Protein AF-Q5DDW3-F1 (afdb_monomer_lite)

Structure (mmCIF, N/CA/C/O backbone):
data_AF-Q5DDW3-F1
#
_entry.id   AF-Q5DDW3-F1
#
loop_
_atom_site.group_PDB
_atom_site.id
_atom_site.type_symbol
_atom_site.label_atom_id
_atom_site.label_alt_id
_atom_site.label_comp_id
_atom_site.label_asym_id
_atom_site.label_entity_id
_atom_site.label_seq_id
_atom_site.pdbx_PDB_ins_code
_atom_site.Cartn_x
_atom_site.Cartn_y
_atom_site.Cartn_z
_atom_site.occupancy
_atom_site.B_iso_or_equiv
_atom_site.auth_seq_id
_atom_site.auth_comp_id
_atom_site.auth_asym_id
_atom_site.auth_atom_id
_atom_site.pdbx_PDB_model_num
ATOM 1 N N . MET A 1 1 ? 14.018 -7.970 -15.888 1.00 78.94 1 MET A N 1
ATOM 2 C CA . MET A 1 1 ? 13.354 -9.043 -16.667 1.00 78.94 1 MET A CA 1
ATOM 3 C C . MET A 1 1 ? 12.257 -8.450 -17.558 1.00 78.94 1 MET A C 1
ATOM 5 O O . MET A 1 1 ? 11.679 -7.438 -17.176 1.00 78.94 1 MET A O 1
ATOM 9 N N . PHE A 1 2 ? 11.971 -9.034 -18.730 1.00 87.38 2 PHE A N 1
ATOM 10 C CA . PHE A 1 2 ? 10.781 -8.695 -19.530 1.00 87.38 2 PHE A CA 1
ATOM 11 C C . PHE A 1 2 ? 9.822 -9.886 -19.570 1.00 87.38 2 PHE A C 1
ATOM 13 O O . PHE A 1 2 ? 10.258 -11.034 -19.530 1.00 87.38 2 PHE A O 1
ATOM 20 N N . CYS A 1 3 ? 8.521 -9.614 -19.616 1.00 93.12 3 CYS A N 1
ATOM 21 C CA . CYS A 1 3 ? 7.482 -10.634 -19.585 1.00 93.12 3 CYS A CA 1
ATOM 22 C C . CYS A 1 3 ? 6.253 -10.174 -20.380 1.00 93.12 3 CYS A C 1
ATOM 24 O O . CYS A 1 3 ? 5.961 -8.978 -20.460 1.00 93.12 3 CYS A O 1
ATOM 26 N N . LEU A 1 4 ? 5.513 -11.120 -20.961 1.00 96.25 4 LEU A N 1
ATOM 27 C CA . LEU A 1 4 ? 4.173 -10.828 -21.467 1.00 96.25 4 LEU A CA 1
ATOM 28 C C . LEU A 1 4 ? 3.240 -10.565 -20.284 1.00 96.25 4 LEU A C 1
ATOM 30 O O . LEU A 1 4 ? 3.322 -11.250 -19.267 1.00 96.25 4 LEU A O 1
ATOM 34 N N . LYS A 1 5 ? 2.312 -9.616 -20.426 1.00 95.19 5 LYS A N 1
ATOM 35 C CA . LYS A 1 5 ? 1.369 -9.239 -19.360 1.00 95.19 5 LYS A CA 1
ATOM 36 C C . LYS A 1 5 ? 0.670 -10.446 -18.718 1.00 95.19 5 LYS A C 1
ATOM 38 O O . LYS A 1 5 ? 0.635 -10.565 -17.503 1.00 95.19 5 LYS A O 1
ATOM 43 N N . ASN A 1 6 ? 0.178 -11.376 -19.534 1.00 94.69 6 ASN A N 1
ATOM 44 C CA . ASN A 1 6 ? -0.524 -12.588 -19.089 1.00 94.69 6 ASN A CA 1
ATOM 45 C C . ASN A 1 6 ? 0.387 -13.673 -18.479 1.00 94.69 6 ASN A C 1
ATOM 47 O O . ASN A 1 6 ? -0.085 -14.750 -18.120 1.00 94.69 6 ASN A O 1
ATOM 51 N N . LYS A 1 7 ? 1.696 -13.429 -18.426 1.00 95.50 7 LYS A N 1
ATOM 52 C CA . LYS A 1 7 ? 2.698 -14.281 -17.780 1.00 95.50 7 LYS A CA 1
ATOM 53 C C . LYS A 1 7 ? 3.301 -13.603 -16.545 1.00 95.50 7 LYS A C 1
ATOM 55 O O . LYS A 1 7 ? 4.221 -14.154 -15.943 1.00 95.50 7 LYS A O 1
ATOM 60 N N . MET A 1 8 ? 2.800 -12.426 -16.160 1.00 94.44 8 MET A N 1
ATOM 61 C CA . MET A 1 8 ? 3.208 -11.766 -14.924 1.00 94.44 8 MET A CA 1
ATOM 62 C C . MET A 1 8 ? 2.875 -12.643 -13.707 1.00 94.44 8 MET A C 1
ATOM 64 O O . MET A 1 8 ? 1.841 -13.314 -13.699 1.00 94.44 8 MET A O 1
ATOM 68 N N . PRO A 1 9 ? 3.717 -12.641 -12.658 1.00 94.31 9 PRO A N 1
ATOM 69 C CA . PRO A 1 9 ? 3.419 -13.359 -11.425 1.00 94.31 9 PRO A CA 1
ATOM 70 C C . PRO A 1 9 ? 2.059 -12.951 -10.847 1.00 94.31 9 PRO A C 1
ATOM 72 O O . PRO A 1 9 ? 1.843 -11.782 -10.530 1.00 94.31 9 PRO A O 1
ATOM 75 N N . THR A 1 10 ? 1.165 -13.921 -10.637 1.00 94.38 10 THR A N 1
ATOM 76 C CA . THR A 1 10 ? -0.212 -13.676 -10.167 1.00 94.38 10 THR A CA 1
ATOM 77 C C . THR A 1 10 ? -0.268 -12.888 -8.856 1.00 94.38 10 THR A C 1
ATOM 79 O O . THR A 1 10 ? -1.173 -12.084 -8.662 1.00 94.38 10 THR A O 1
ATOM 82 N N . ARG A 1 11 ? 0.736 -13.034 -7.975 1.00 94.31 11 ARG A N 1
ATOM 83 C CA . ARG A 1 11 ? 0.818 -12.284 -6.705 1.00 94.31 11 ARG A CA 1
ATOM 84 C C . ARG A 1 11 ? 0.877 -10.761 -6.872 1.00 94.31 11 ARG A C 1
ATOM 86 O O . ARG A 1 11 ? 0.598 -10.054 -5.909 1.00 94.31 11 ARG A O 1
ATOM 93 N N . LEU A 1 12 ? 1.270 -10.268 -8.050 1.00 94.25 12 LEU A N 1
ATOM 94 C CA . LEU A 1 12 ? 1.351 -8.838 -8.347 1.00 94.25 12 LEU A CA 1
ATOM 95 C C . LEU A 1 12 ? 0.004 -8.251 -8.779 1.00 94.25 12 LEU A C 1
ATOM 97 O O . LEU A 1 12 ? -0.128 -7.032 -8.786 1.00 94.25 12 LEU A O 1
ATOM 101 N N . PHE A 1 13 ? -0.974 -9.091 -9.148 1.00 95.19 13 PHE A N 1
ATOM 102 C CA . PHE A 1 13 ? -2.286 -8.659 -9.648 1.00 95.19 13 PHE A CA 1
ATOM 103 C C . PHE A 1 13 ? -2.181 -7.606 -10.774 1.00 95.19 13 PHE A C 1
ATOM 105 O O . PHE A 1 13 ? -2.953 -6.651 -10.833 1.00 95.19 13 PHE A O 1
ATOM 112 N N . TYR A 1 14 ? -1.188 -7.765 -11.659 1.00 95.38 14 TYR A N 1
ATOM 113 C CA . TYR A 1 14 ? -0.789 -6.764 -12.658 1.00 95.38 14 TYR A CA 1
ATOM 114 C C . TYR A 1 14 ? -0.964 -7.262 -14.104 1.00 95.38 14 TYR A C 1
ATOM 116 O O . TYR A 1 14 ? -0.062 -7.147 -14.933 1.00 95.38 14 TYR A O 1
ATOM 124 N N . ASP A 1 15 ? -2.119 -7.848 -14.419 1.00 95.38 15 ASP A N 1
ATOM 125 C CA . ASP A 1 15 ? -2.395 -8.430 -15.743 1.00 95.38 15 ASP A CA 1
ATOM 126 C C . ASP A 1 15 ? -3.794 -8.131 -16.319 1.00 95.38 15 ASP A C 1
ATOM 128 O O . ASP A 1 15 ? -3.990 -8.198 -17.536 1.00 95.38 15 ASP A O 1
ATOM 132 N N . SER A 1 16 ? -4.752 -7.735 -15.480 1.00 94.88 16 SER A N 1
ATOM 133 C CA . SER A 1 16 ? -6.176 -7.650 -15.831 1.00 94.88 16 SER A CA 1
ATOM 134 C C . SER A 1 16 ? -6.594 -6.366 -16.557 1.00 94.88 16 SER A C 1
ATOM 136 O O . SER A 1 16 ? -7.605 -6.345 -17.258 1.00 94.88 16 SER A O 1
ATOM 138 N N . SER A 1 17 ? -5.829 -5.280 -16.427 1.00 96.19 17 SER A N 1
ATOM 139 C CA . SER A 1 17 ? -6.203 -3.975 -16.985 1.00 96.19 17 SER A CA 1
ATOM 140 C C . SER A 1 17 ? -5.762 -3.805 -18.444 1.00 96.19 17 SER A C 1
ATOM 142 O O . SER A 1 17 ? -4.647 -4.170 -18.835 1.00 96.19 17 SER A O 1
ATOM 144 N N . SER A 1 18 ? -6.614 -3.177 -19.262 1.00 96.56 18 SER A N 1
ATOM 145 C CA . SER A 1 18 ? -6.283 -2.765 -20.637 1.00 96.56 18 SER A CA 1
ATOM 146 C C . SER A 1 18 ? -5.256 -1.630 -20.692 1.00 96.56 18 SER A C 1
ATOM 148 O O . SER A 1 18 ? -4.607 -1.443 -21.715 1.00 96.56 18 SER A O 1
ATOM 150 N N . ARG A 1 19 ? -5.067 -0.903 -19.582 1.00 97.00 19 ARG A N 1
ATOM 151 C CA . ARG A 1 19 ? -4.067 0.170 -19.455 1.00 97.00 19 ARG A CA 1
ATOM 152 C C . ARG A 1 19 ? -2.644 -0.359 -19.268 1.00 97.00 19 ARG A C 1
ATOM 154 O O . ARG A 1 19 ? -1.696 0.409 -19.374 1.00 97.00 19 ARG A O 1
ATOM 161 N N . ILE A 1 20 ? -2.494 -1.651 -18.975 1.00 96.56 20 ILE A N 1
ATOM 162 C CA . ILE A 1 20 ? -1.192 -2.310 -18.872 1.00 96.56 20 ILE A CA 1
ATOM 163 C C . ILE A 1 20 ? -0.799 -2.788 -20.269 1.00 96.56 20 ILE A C 1
ATOM 165 O O . ILE A 1 20 ? -1.541 -3.553 -20.905 1.00 96.56 20 ILE A O 1
ATOM 169 N N . GLY A 1 21 ? 0.373 -2.339 -20.724 1.00 95.56 21 GLY A N 1
ATOM 170 C CA . GLY A 1 21 ? 0.943 -2.722 -22.013 1.00 95.56 21 GLY A CA 1
ATOM 171 C C . GLY A 1 21 ? 1.106 -4.242 -22.158 1.00 95.56 21 GLY A C 1
ATOM 172 O O . GLY A 1 21 ? 1.208 -4.957 -21.161 1.00 95.56 21 GLY A O 1
ATOM 173 N N . PRO A 1 22 ? 1.128 -4.770 -23.395 1.00 96.06 22 PRO A N 1
ATOM 174 C CA . PRO A 1 22 ? 1.215 -6.213 -23.636 1.00 96.06 22 PRO A CA 1
ATOM 175 C C . PRO A 1 22 ? 2.549 -6.816 -23.175 1.00 96.06 22 PRO A C 1
ATOM 177 O O . PRO A 1 22 ? 2.604 -7.998 -22.832 1.00 96.06 22 PRO A O 1
ATOM 180 N N . ILE A 1 23 ? 3.603 -5.999 -23.146 1.00 95.69 23 ILE A N 1
ATOM 181 C CA . ILE A 1 23 ? 4.933 -6.343 -22.652 1.00 95.69 23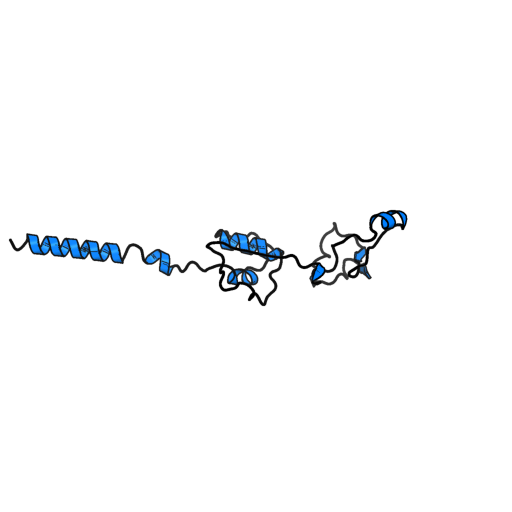 ILE A CA 1
ATOM 182 C C . ILE A 1 23 ? 5.198 -5.483 -21.422 1.00 95.69 23 ILE A C 1
ATOM 184 O O . ILE A 1 23 ? 5.093 -4.257 -21.483 1.00 95.69 23 ILE A O 1
ATOM 188 N N . VAL A 1 24 ? 5.553 -6.133 -20.318 1.00 95.25 24 VAL A N 1
ATOM 189 C CA . VAL A 1 24 ? 5.945 -5.483 -19.070 1.00 95.25 24 VAL A CA 1
ATOM 190 C C . VAL A 1 24 ? 7.426 -5.749 -18.846 1.00 95.25 24 VAL A C 1
ATOM 192 O O . VAL A 1 24 ? 7.894 -6.885 -18.954 1.00 95.25 24 VAL A O 1
ATOM 195 N N . ILE A 1 25 ? 8.173 -4.695 -18.537 1.00 93.50 25 ILE A N 1
ATOM 196 C CA . ILE A 1 25 ? 9.584 -4.784 -18.172 1.00 93.50 25 ILE A CA 1
ATOM 197 C C . ILE A 1 25 ? 9.711 -4.235 -16.761 1.00 93.50 25 ILE A C 1
ATOM 199 O O . ILE A 1 25 ? 9.245 -3.133 -16.481 1.00 93.50 25 ILE A O 1
ATOM 203 N N . TYR A 1 26 ? 10.336 -5.001 -15.877 1.00 91.94 26 TYR A N 1
ATOM 204 C CA . TYR A 1 26 ? 10.630 -4.562 -14.521 1.00 91.94 26 TYR A CA 1
ATOM 205 C C . TYR A 1 26 ? 12.078 -4.895 -14.171 1.00 91.94 26 TYR A C 1
ATOM 207 O O . TYR A 1 26 ? 12.652 -5.881 -14.650 1.00 91.94 26 TYR A O 1
ATOM 215 N N . ALA A 1 27 ? 12.689 -4.006 -13.399 1.00 92.56 27 ALA A N 1
ATOM 216 C CA . ALA A 1 27 ? 14.090 -4.081 -13.025 1.00 92.56 27 ALA A CA 1
ATOM 217 C C . ALA A 1 27 ? 14.266 -4.860 -11.717 1.00 92.56 27 ALA A C 1
ATOM 219 O O . ALA A 1 27 ? 13.370 -4.872 -10.870 1.00 92.56 27 ALA A O 1
ATOM 220 N N . ASP A 1 28 ? 15.438 -5.466 -11.550 1.00 93.25 28 ASP A N 1
ATOM 221 C CA . ASP A 1 28 ? 15.886 -5.936 -10.241 1.00 93.25 28 ASP A CA 1
ATOM 222 C C . ASP A 1 28 ? 16.326 -4.734 -9.392 1.00 93.25 28 ASP A C 1
ATOM 224 O O . ASP A 1 28 ? 16.613 -3.657 -9.924 1.00 93.25 28 ASP A O 1
ATOM 228 N N . LEU A 1 29 ? 16.384 -4.902 -8.069 1.00 92.88 29 LEU A N 1
ATOM 229 C CA . LEU A 1 29 ? 16.813 -3.833 -7.163 1.00 92.88 29 LEU A CA 1
ATOM 230 C C . LEU A 1 29 ? 18.163 -3.240 -7.591 1.00 92.88 29 LEU A C 1
ATOM 232 O O . LEU A 1 29 ? 19.106 -3.961 -7.913 1.00 92.88 29 LEU A O 1
ATOM 236 N N . GLY A 1 30 ? 18.246 -1.908 -7.577 1.00 90.19 30 GLY A N 1
ATOM 237 C CA . GLY A 1 30 ? 19.445 -1.159 -7.963 1.00 90.19 30 GLY A CA 1
ATOM 238 C C . GLY A 1 30 ? 19.611 -0.946 -9.471 1.00 90.19 30 GLY A C 1
ATOM 239 O O . GLY A 1 30 ? 20.483 -0.178 -9.874 1.00 90.19 30 GLY A O 1
ATOM 240 N N . TRP A 1 31 ? 18.769 -1.558 -10.307 1.00 90.44 31 TRP A N 1
ATOM 241 C CA . TRP A 1 31 ? 18.789 -1.365 -11.756 1.00 90.44 31 TRP A CA 1
ATOM 242 C C . TRP A 1 31 ? 17.733 -0.364 -12.216 1.00 90.44 31 TRP A C 1
ATOM 244 O O . TRP A 1 31 ? 16.659 -0.237 -11.645 1.00 90.44 31 TRP A O 1
ATOM 254 N N . THR A 1 32 ? 18.005 0.353 -13.301 1.00 89.19 32 THR A N 1
ATOM 255 C CA . THR A 1 32 ? 17.020 1.239 -13.934 1.00 89.19 32 THR A CA 1
ATOM 256 C C . THR A 1 32 ? 16.999 0.982 -15.429 1.00 89.19 32 THR A C 1
ATOM 258 O O . THR A 1 32 ? 18.046 0.886 -16.066 1.00 89.19 32 THR A O 1
ATOM 261 N N . ILE A 1 33 ? 15.796 0.854 -15.983 1.00 88.75 33 ILE A N 1
ATOM 262 C CA . ILE A 1 33 ? 15.587 0.645 -17.414 1.00 88.75 33 ILE A CA 1
ATOM 263 C C . ILE A 1 33 ? 15.421 2.018 -18.059 1.00 88.75 33 ILE A C 1
ATOM 265 O O . ILE A 1 33 ? 14.531 2.781 -17.688 1.00 88.75 33 ILE A O 1
ATOM 269 N N . ILE A 1 34 ? 16.288 2.325 -19.018 1.00 88.12 34 ILE A N 1
ATOM 270 C CA . ILE A 1 34 ? 16.275 3.573 -19.783 1.00 88.12 34 ILE A CA 1
ATOM 271 C C . ILE A 1 34 ? 16.201 3.249 -21.272 1.00 88.12 34 ILE A C 1
ATOM 273 O O . ILE A 1 34 ? 16.720 2.225 -21.711 1.00 88.12 34 ILE A O 1
ATOM 277 N N . ILE A 1 35 ? 15.563 4.128 -22.044 1.00 86.50 35 ILE A N 1
ATOM 278 C CA . ILE A 1 35 ? 15.450 3.972 -23.501 1.00 86.50 35 ILE A CA 1
ATOM 279 C C . ILE A 1 35 ? 16.774 4.339 -24.184 1.00 86.50 35 ILE A C 1
ATOM 281 O O . ILE A 1 35 ? 17.196 3.666 -25.117 1.00 86.50 35 ILE A O 1
ATOM 285 N N . ASP A 1 36 ? 17.444 5.386 -23.697 1.00 85.81 36 ASP A N 1
ATOM 286 C CA . ASP A 1 36 ? 18.721 5.861 -24.226 1.00 85.81 36 ASP A CA 1
ATOM 287 C C . ASP A 1 36 ? 19.628 6.385 -23.098 1.00 85.81 36 ASP A C 1
ATOM 289 O O . ASP A 1 36 ? 19.161 6.905 -22.079 1.00 85.81 36 ASP A O 1
ATOM 293 N N . ARG A 1 37 ? 20.946 6.262 -23.293 1.00 80.75 37 ARG A N 1
ATOM 294 C CA . ARG A 1 37 ? 22.005 6.684 -22.369 1.00 80.75 37 ARG A CA 1
ATOM 295 C C . ARG A 1 37 ? 21.942 8.169 -22.037 1.00 80.75 37 ARG A C 1
ATOM 297 O O . ARG A 1 37 ? 22.300 8.531 -20.918 1.00 80.75 37 ARG A O 1
ATOM 304 N N . THR A 1 38 ? 21.444 9.003 -22.947 1.00 80.25 38 THR A N 1
ATOM 305 C CA . THR A 1 38 ? 21.263 10.443 -22.714 1.00 80.25 38 THR A CA 1
ATOM 306 C C . THR A 1 38 ? 20.390 10.715 -21.481 1.00 80.25 38 THR A C 1
ATOM 308 O O . THR A 1 38 ? 20.699 11.600 -20.684 1.00 80.25 38 THR A O 1
ATOM 311 N N . TYR A 1 39 ? 19.368 9.884 -21.237 1.00 71.31 39 TYR A N 1
ATOM 312 C CA . TYR A 1 39 ? 18.514 9.974 -20.045 1.00 71.31 39 TYR A CA 1
ATOM 313 C C . TYR A 1 39 ? 19.215 9.473 -18.772 1.00 71.31 39 TYR A C 1
ATOM 315 O O . TYR A 1 39 ? 18.986 10.000 -17.680 1.00 71.31 39 TYR A O 1
ATOM 323 N N . GLY A 1 40 ? 20.113 8.493 -18.907 1.00 69.25 40 GLY A N 1
ATOM 324 C CA . GLY A 1 40 ? 20.831 7.865 -17.794 1.00 69.25 40 GLY A CA 1
ATOM 325 C C . GLY A 1 40 ? 21.781 8.804 -17.047 1.00 69.25 40 GLY A C 1
ATOM 326 O O . GLY A 1 40 ? 21.997 8.630 -15.848 1.00 69.25 40 GLY A O 1
ATOM 327 N N . ILE A 1 41 ? 22.307 9.836 -17.717 1.00 66.38 41 ILE A N 1
ATOM 328 C CA . ILE A 1 41 ? 23.260 10.794 -17.127 1.00 66.38 41 ILE A CA 1
ATOM 329 C C . ILE A 1 41 ? 22.648 11.508 -15.910 1.00 66.38 41 ILE A C 1
ATOM 331 O O . ILE A 1 41 ? 23.315 11.684 -14.892 1.00 66.38 41 ILE A O 1
ATOM 335 N N . THR A 1 42 ? 21.359 11.851 -15.972 1.00 69.81 42 THR A N 1
ATOM 336 C CA . THR A 1 42 ? 20.643 12.551 -14.887 1.00 69.81 42 THR A CA 1
ATOM 337 C C . THR A 1 42 ? 20.189 11.657 -13.727 1.00 69.81 42 THR A C 1
ATOM 339 O O . THR A 1 42 ? 19.744 12.173 -12.694 1.00 69.81 42 THR A O 1
ATOM 342 N N . LEU A 1 43 ? 20.291 10.334 -13.888 1.00 71.94 43 LEU A N 1
ATOM 343 C CA . LEU A 1 43 ? 19.831 9.323 -12.927 1.00 71.94 43 LEU A CA 1
ATOM 344 C C . LEU A 1 43 ? 20.968 8.765 -12.061 1.00 71.94 43 LEU A C 1
ATOM 346 O O . LEU A 1 43 ? 20.722 8.011 -11.121 1.00 71.94 43 LEU A O 1
ATOM 350 N N . LYS A 1 44 ? 22.216 9.149 -12.350 1.00 69.94 44 LYS A N 1
ATOM 351 C CA . LYS A 1 44 ? 23.388 8.685 -11.610 1.00 69.94 44 LYS A CA 1
ATOM 352 C C . LYS A 1 44 ? 23.262 9.043 -10.121 1.00 69.94 44 LYS A C 1
ATOM 354 O O . LYS A 1 44 ? 23.033 10.200 -9.777 1.00 69.94 44 LYS A O 1
ATOM 359 N N . ASN A 1 45 ? 23.440 8.043 -9.255 1.00 69.94 45 ASN A N 1
ATOM 360 C CA . ASN A 1 45 ? 23.424 8.151 -7.788 1.00 69.94 45 ASN A CA 1
ATOM 361 C C . ASN A 1 45 ? 22.104 8.648 -7.164 1.00 69.94 45 ASN A C 1
ATOM 363 O O . ASN A 1 45 ? 22.120 9.199 -6.064 1.00 69.94 45 ASN A O 1
ATOM 367 N N . LYS A 1 46 ? 20.961 8.461 -7.833 1.00 82.88 46 LYS A N 1
ATOM 368 C CA . LYS A 1 46 ? 19.643 8.768 -7.256 1.00 82.88 46 LYS A CA 1
ATOM 369 C C . LYS A 1 46 ? 18.956 7.508 -6.737 1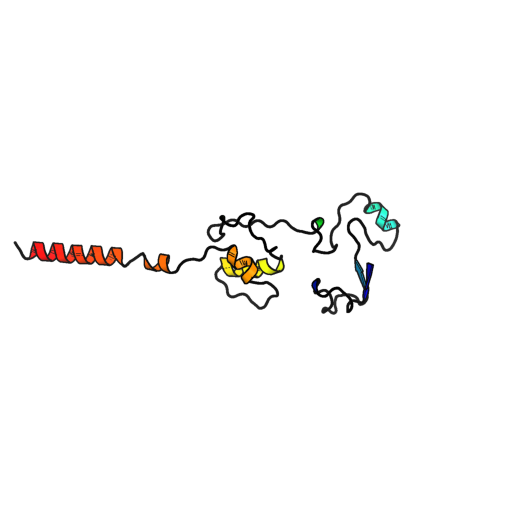.00 82.88 46 LYS A C 1
ATOM 371 O O . LYS A 1 46 ? 19.111 6.428 -7.301 1.00 82.88 46 LYS A O 1
ATOM 376 N N . GLY A 1 47 ? 18.175 7.664 -5.669 1.00 88.00 47 GLY A N 1
ATOM 377 C CA . GLY A 1 47 ? 17.227 6.638 -5.241 1.00 88.00 47 GLY A CA 1
ATOM 378 C C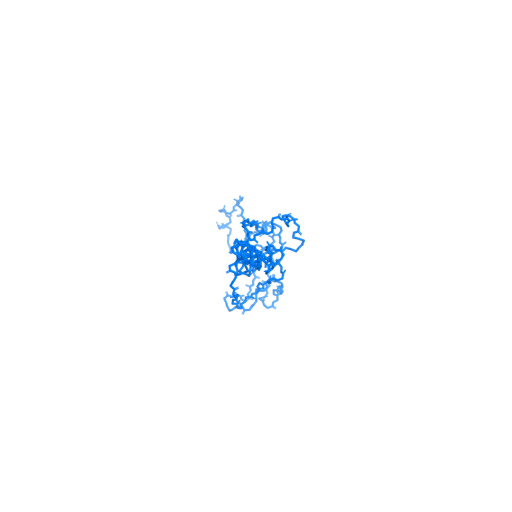 . GLY A 1 47 ? 16.121 6.452 -6.281 1.00 88.00 47 GLY A C 1
ATOM 379 O O . GLY A 1 47 ? 15.778 7.387 -7.005 1.00 88.00 47 GLY A O 1
ATOM 380 N N . SER A 1 48 ? 15.567 5.245 -6.352 1.00 89.38 48 SER A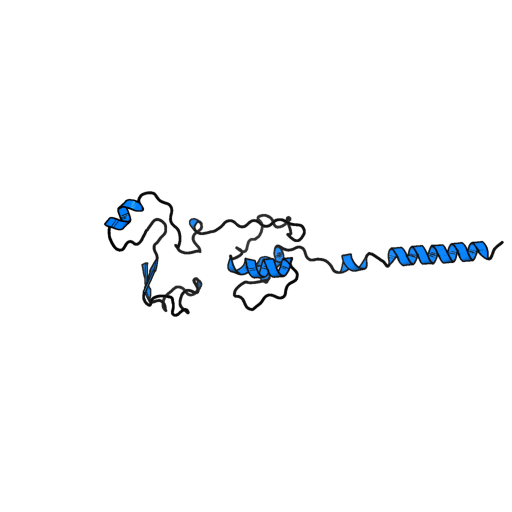 N 1
ATOM 381 C CA . SER A 1 48 ? 14.470 4.898 -7.259 1.00 89.38 48 SER A CA 1
ATOM 382 C C . SER A 1 48 ? 13.514 3.915 -6.580 1.00 89.38 48 SER A C 1
ATOM 384 O O . SER A 1 48 ? 13.835 3.349 -5.534 1.00 89.38 48 SER A O 1
ATOM 386 N N . HIS A 1 49 ? 12.336 3.723 -7.165 1.00 93.06 49 HIS A N 1
ATOM 387 C CA . HIS A 1 49 ? 11.281 2.843 -6.668 1.00 93.06 49 HIS A CA 1
ATOM 388 C C . HIS A 1 49 ? 10.506 2.212 -7.837 1.00 93.06 49 HIS A C 1
ATOM 390 O O . HIS A 1 49 ? 10.778 2.499 -9.000 1.00 93.06 49 HIS A O 1
ATOM 396 N N . GLY A 1 50 ? 9.511 1.373 -7.534 1.00 92.62 50 GLY A N 1
ATOM 397 C CA . GLY A 1 50 ? 8.709 0.666 -8.547 1.00 92.62 50 GLY A CA 1
ATOM 398 C C . GLY A 1 50 ? 9.218 -0.740 -8.876 1.00 92.62 50 GLY A C 1
ATOM 399 O O . GLY A 1 50 ? 8.750 -1.357 -9.829 1.00 92.62 50 GLY A O 1
ATOM 400 N N . TYR A 1 51 ? 10.163 -1.241 -8.080 1.00 94.88 51 TYR A N 1
ATOM 401 C CA . TYR A 1 51 ? 10.573 -2.641 -8.080 1.00 94.88 51 TYR A CA 1
ATOM 402 C C . TYR A 1 51 ? 9.479 -3.534 -7.486 1.00 94.88 51 TYR A C 1
ATOM 404 O O . TYR A 1 51 ? 8.405 -3.074 -7.096 1.00 94.88 51 TYR A O 1
ATOM 412 N N . ASP A 1 52 ? 9.785 -4.822 -7.371 1.00 93.94 52 ASP A N 1
ATOM 413 C CA . ASP A 1 52 ? 8.920 -5.789 -6.710 1.00 93.94 52 ASP A CA 1
ATOM 414 C C . ASP A 1 52 ? 8.501 -5.327 -5.295 1.00 93.94 52 ASP A C 1
ATOM 416 O O . ASP A 1 52 ? 9.383 -5.027 -4.480 1.00 93.94 52 ASP A O 1
ATOM 420 N N . PRO A 1 53 ? 7.193 -5.269 -4.980 1.00 92.69 53 PRO A N 1
ATOM 421 C CA . PRO A 1 53 ? 6.701 -4.809 -3.683 1.00 92.69 53 PRO A CA 1
ATOM 422 C C . PRO A 1 53 ? 7.083 -5.723 -2.510 1.00 92.69 53 PRO A C 1
ATOM 424 O O . PRO A 1 53 ? 7.044 -5.266 -1.369 1.00 92.69 53 PRO A O 1
ATOM 427 N N . ASP A 1 54 ? 7.467 -6.981 -2.760 1.00 90.94 54 ASP A N 1
ATOM 428 C CA . ASP A 1 54 ? 7.917 -7.892 -1.698 1.00 90.94 54 ASP A CA 1
ATOM 429 C C . ASP A 1 54 ? 9.369 -7.615 -1.251 1.00 90.94 54 ASP A C 1
ATOM 431 O O . ASP A 1 54 ? 9.815 -8.138 -0.224 1.00 90.94 54 ASP A O 1
ATOM 435 N N . ASN A 1 55 ? 10.103 -6.752 -1.968 1.00 92.88 55 ASN A N 1
ATOM 436 C CA . ASN A 1 55 ? 11.414 -6.276 -1.531 1.00 92.88 55 ASN A CA 1
ATOM 437 C C . ASN A 1 55 ? 11.297 -5.402 -0.275 1.00 92.88 55 ASN A C 1
ATOM 439 O O . ASN A 1 55 ? 10.436 -4.521 -0.170 1.00 92.88 55 ASN A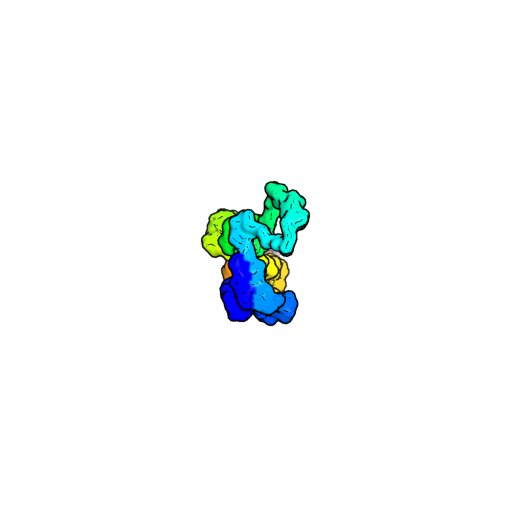 O 1
ATOM 443 N N . LYS A 1 56 ? 12.221 -5.585 0.674 1.00 91.19 56 LYS A N 1
ATOM 444 C CA . LYS A 1 56 ? 12.232 -4.825 1.934 1.00 91.19 56 LYS A CA 1
ATOM 445 C C . LYS A 1 56 ? 12.437 -3.326 1.688 1.00 91.19 56 LYS A C 1
ATOM 447 O O . LYS A 1 56 ? 11.854 -2.509 2.387 1.00 91.19 56 LYS A O 1
ATOM 452 N N . GLU A 1 57 ? 13.214 -2.974 0.672 1.00 93.94 57 GLU A N 1
ATOM 453 C CA . GLU A 1 57 ? 13.509 -1.613 0.222 1.00 93.94 57 GLU A CA 1
ATOM 454 C C . GLU A 1 57 ? 12.267 -0.896 -0.324 1.00 93.94 57 GLU A C 1
ATOM 456 O O . GLU A 1 57 ? 12.212 0.329 -0.291 1.00 93.94 57 GLU A O 1
ATOM 461 N N . MET A 1 58 ? 11.268 -1.648 -0.806 1.00 94.31 58 MET A N 1
ATOM 462 C CA . MET A 1 58 ? 9.980 -1.125 -1.286 1.00 94.31 58 MET A CA 1
ATOM 463 C C . MET A 1 58 ? 8.894 -1.126 -0.206 1.00 94.31 58 MET A C 1
ATOM 465 O O . MET A 1 58 ? 7.786 -0.645 -0.446 1.00 94.31 58 MET A O 1
ATOM 469 N N . SER A 1 59 ? 9.186 -1.658 0.985 1.00 90.62 59 SER A N 1
ATOM 470 C CA . SER A 1 59 ? 8.217 -1.720 2.074 1.00 90.62 59 SER A CA 1
ATOM 471 C C . SER A 1 59 ? 8.028 -0.330 2.700 1.00 90.62 59 SER A C 1
ATOM 473 O O . SER A 1 59 ? 8.990 0.236 3.223 1.00 90.62 59 SER A O 1
ATOM 475 N N . PRO A 1 60 ? 6.806 0.233 2.699 1.00 88.69 60 PRO A N 1
ATOM 476 C CA . PRO A 1 60 ? 6.536 1.490 3.385 1.00 88.69 60 PRO A CA 1
ATOM 477 C C . PRO A 1 60 ? 6.557 1.288 4.905 1.00 88.69 60 PRO A C 1
ATOM 479 O O . PRO A 1 60 ? 6.358 0.180 5.409 1.00 88.69 60 PRO A O 1
ATOM 482 N N . PHE A 1 61 ? 6.723 2.379 5.652 1.00 86.56 61 PHE A N 1
ATOM 483 C CA . PHE A 1 61 ? 6.430 2.364 7.082 1.00 86.56 61 PHE A CA 1
ATOM 484 C C . PHE A 1 61 ? 4.924 2.558 7.312 1.00 86.56 61 PHE A C 1
ATOM 486 O O . PHE A 1 61 ? 4.248 3.253 6.553 1.00 86.56 61 PHE A O 1
ATOM 493 N N . PHE A 1 62 ? 4.399 1.963 8.381 1.00 86.38 62 PHE A N 1
ATOM 494 C CA . PHE A 1 62 ? 3.020 2.158 8.815 1.00 86.38 62 PHE A CA 1
ATOM 495 C C . PHE A 1 62 ? 2.985 2.370 10.328 1.00 86.38 62 PHE A C 1
ATOM 497 O O . PHE A 1 62 ? 3.539 1.574 11.085 1.00 86.38 62 PHE A O 1
ATOM 504 N N . MET A 1 63 ? 2.314 3.435 10.767 1.00 87.12 63 MET A N 1
ATOM 505 C CA . MET A 1 63 ? 2.108 3.750 12.176 1.00 87.12 63 MET A CA 1
ATOM 506 C C . MET A 1 63 ? 0.657 4.176 12.384 1.00 87.12 63 MET A C 1
ATOM 508 O O . MET A 1 63 ? 0.149 5.033 11.666 1.00 87.12 63 MET A O 1
ATOM 512 N N . ALA A 1 64 ? 0.007 3.593 13.387 1.00 86.44 64 ALA A N 1
ATOM 513 C CA . ALA A 1 64 ? -1.335 3.968 13.803 1.00 86.44 64 ALA A CA 1
ATOM 514 C C . ALA A 1 64 ? -1.356 4.177 15.316 1.00 86.44 64 ALA A C 1
ATOM 516 O O . ALA A 1 64 ? -0.825 3.363 16.071 1.00 86.44 64 ALA A O 1
ATOM 517 N N . ALA A 1 65 ? -1.982 5.264 15.751 1.00 88.56 65 ALA A N 1
ATOM 518 C CA . ALA A 1 65 ? -2.169 5.594 17.154 1.00 88.56 65 ALA A CA 1
ATOM 519 C C . ALA A 1 65 ? -3.515 6.296 17.328 1.00 88.56 65 ALA A C 1
ATOM 521 O O . ALA A 1 65 ? -3.931 7.084 16.481 1.00 88.56 65 ALA A O 1
ATOM 522 N N . GLY A 1 66 ? -4.204 6.001 18.424 1.00 89.38 66 GLY A N 1
ATOM 523 C CA . GLY A 1 66 ? -5.477 6.632 18.741 1.00 89.38 66 GLY A CA 1
ATOM 524 C C . GLY A 1 66 ? -6.309 5.812 19.726 1.00 89.38 66 GLY A C 1
ATOM 525 O O . GLY A 1 66 ? -5.948 4.677 20.042 1.00 89.38 66 GLY A O 1
ATOM 526 N N . PRO A 1 67 ? -7.445 6.352 20.199 1.00 89.69 67 PRO A N 1
ATOM 527 C CA . PRO A 1 67 ? -8.267 5.719 21.234 1.00 89.69 67 PRO A CA 1
ATOM 528 C C . PRO A 1 67 ? -8.803 4.337 20.852 1.00 89.69 67 PRO A C 1
ATOM 530 O O . PRO A 1 67 ? -9.015 3.496 21.727 1.00 89.69 67 PRO A O 1
ATOM 533 N N . GLN A 1 68 ? -9.025 4.114 19.555 1.00 89.38 68 GLN A N 1
ATOM 534 C CA . GLN A 1 68 ? -9.520 2.856 18.996 1.00 89.38 68 GLN A CA 1
ATOM 535 C C . GLN A 1 68 ? -8.402 1.920 18.531 1.00 89.38 68 GLN A C 1
ATOM 537 O O . GLN A 1 68 ? -8.692 0.770 18.226 1.00 89.38 68 GLN A O 1
ATOM 542 N N . ILE A 1 69 ? -7.142 2.357 18.505 1.00 90.56 69 ILE A N 1
ATOM 543 C CA . ILE A 1 69 ? -6.017 1.491 18.146 1.00 90.56 69 ILE A CA 1
ATOM 544 C C . ILE A 1 69 ? -5.558 0.719 19.384 1.00 90.56 69 ILE A C 1
ATOM 546 O O . ILE A 1 69 ? -5.382 1.271 20.474 1.00 90.56 69 ILE A O 1
ATOM 550 N N . ASP A 1 70 ? -5.364 -0.585 19.230 1.00 87.31 70 ASP A N 1
ATOM 551 C CA . ASP A 1 70 ? -4.804 -1.429 20.274 1.00 87.31 70 ASP A CA 1
ATOM 552 C C . ASP A 1 70 ? -3.275 -1.285 20.330 1.00 87.31 70 ASP A C 1
ATOM 554 O O . ASP A 1 70 ? -2.522 -1.979 19.646 1.00 87.31 70 ASP A O 1
ATOM 558 N N . GLY A 1 71 ? -2.810 -0.376 21.190 1.00 77.81 71 GLY A N 1
ATOM 559 C CA . GLY A 1 71 ? -1.383 -0.147 21.434 1.00 77.81 71 GLY A CA 1
ATOM 560 C C . GLY A 1 71 ? -0.621 -1.343 22.028 1.00 77.81 71 GLY A C 1
ATOM 561 O O . GLY A 1 71 ? 0.607 -1.349 21.967 1.00 77.81 71 GLY A O 1
ATOM 562 N N . SER A 1 72 ? -1.300 -2.375 22.552 1.00 75.25 72 SER A N 1
ATOM 563 C CA . SER A 1 72 ? -0.640 -3.580 23.096 1.00 75.25 72 SER A CA 1
ATOM 564 C C . SER A 1 72 ? -0.047 -4.492 22.013 1.00 75.25 72 SER A C 1
ATOM 566 O O . SER A 1 72 ? 0.755 -5.383 22.302 1.00 75.25 72 SER A O 1
ATOM 568 N N . ARG A 1 73 ? -0.423 -4.253 20.750 1.00 69.56 73 ARG A N 1
ATOM 569 C CA . ARG A 1 73 ? 0.021 -5.016 19.575 1.00 69.56 73 ARG A CA 1
ATOM 570 C C . ARG A 1 73 ? 1.111 -4.315 18.767 1.00 69.56 73 ARG A C 1
ATOM 572 O O . ARG A 1 73 ? 1.469 -4.776 17.682 1.00 69.56 73 ARG A O 1
ATOM 579 N N . THR A 1 74 ? 1.680 -3.242 19.312 1.00 62.44 74 THR A N 1
ATOM 580 C CA . THR A 1 74 ? 2.857 -2.563 18.758 1.00 62.44 74 THR A CA 1
ATOM 581 C C . THR A 1 74 ? 3.999 -3.568 18.539 1.00 62.44 74 THR A C 1
ATOM 583 O O . THR A 1 74 ? 4.409 -4.286 19.447 1.00 62.44 74 THR A O 1
ATOM 586 N N . GLY A 1 75 ? 4.452 -3.704 17.288 1.00 59.78 75 GLY A N 1
ATOM 587 C CA . GLY A 1 75 ? 5.546 -4.605 16.894 1.00 59.78 75 GLY A CA 1
ATOM 588 C C . GLY A 1 75 ? 5.214 -6.104 16.785 1.00 59.78 75 GLY A C 1
ATOM 589 O O . GLY A 1 75 ? 6.095 -6.874 16.416 1.00 59.78 75 GLY A O 1
ATOM 590 N N . LYS A 1 76 ? 3.974 -6.539 17.073 1.00 56.97 76 LYS A N 1
ATOM 591 C CA . LYS A 1 76 ? 3.582 -7.969 17.120 1.00 56.97 76 LYS A CA 1
ATOM 592 C C . LYS A 1 76 ? 2.699 -8.450 15.968 1.00 56.97 76 LYS A C 1
ATOM 594 O O . LYS A 1 76 ? 2.241 -9.591 15.989 1.00 56.97 76 LYS A O 1
ATOM 599 N N . LEU A 1 77 ? 2.443 -7.615 14.966 1.00 62.50 77 LEU A N 1
ATOM 600 C CA . LEU A 1 77 ? 1.728 -8.047 13.765 1.00 62.50 77 LEU A CA 1
ATOM 601 C C . LEU A 1 77 ? 2.665 -8.939 12.939 1.00 62.50 77 LEU A C 1
ATOM 603 O O . LEU A 1 77 ? 3.403 -8.469 12.081 1.00 62.50 77 LEU A O 1
ATOM 607 N N . GLN A 1 78 ? 2.674 -10.234 13.272 1.00 52.31 78 GLN A N 1
ATOM 608 C CA . GLN A 1 78 ? 3.389 -11.285 12.539 1.00 52.31 78 GLN A CA 1
ATOM 609 C C . GLN A 1 78 ? 2.926 -11.377 11.077 1.00 52.31 78 GLN A C 1
ATOM 611 O O . GLN A 1 78 ? 3.700 -11.785 10.214 1.00 52.31 78 GLN A O 1
ATOM 616 N N . GLU A 1 79 ? 1.697 -10.947 10.784 1.00 60.84 79 GLU A N 1
ATOM 617 C CA . GLU A 1 79 ? 1.206 -10.781 9.421 1.00 60.84 79 GLU A CA 1
ATOM 618 C C . GLU A 1 79 ? 1.460 -9.350 8.940 1.00 60.84 79 GLU A C 1
ATOM 620 O O . GLU A 1 79 ? 0.972 -8.380 9.527 1.00 60.84 79 GLU A O 1
ATOM 625 N N . ARG A 1 80 ? 2.223 -9.212 7.848 1.00 72.00 80 ARG A N 1
ATOM 626 C CA . ARG A 1 80 ? 2.398 -7.923 7.171 1.00 72.00 80 ARG A CA 1
ATOM 627 C C . ARG A 1 80 ? 1.040 -7.465 6.656 1.00 72.00 80 ARG A C 1
ATOM 629 O O . ARG A 1 80 ? 0.517 -8.016 5.687 1.00 72.00 80 ARG A O 1
ATOM 636 N N . ILE A 1 81 ? 0.488 -6.446 7.301 1.00 85.31 81 ILE A N 1
ATOM 637 C CA . ILE A 1 81 ? -0.601 -5.649 6.743 1.00 85.31 81 ILE A CA 1
ATOM 638 C C . ILE A 1 81 ? -0.188 -5.216 5.341 1.00 85.31 81 ILE A C 1
ATOM 640 O O . ILE A 1 81 ? 0.945 -4.778 5.125 1.00 85.31 81 ILE A O 1
ATOM 644 N N . LYS A 1 82 ? -1.105 -5.337 4.386 1.00 90.06 82 LYS A N 1
ATOM 645 C CA . LYS A 1 82 ? -0.912 -4.808 3.040 1.00 90.06 82 LYS A CA 1
ATOM 646 C C . LYS A 1 82 ? -1.534 -3.419 2.968 1.00 90.06 82 LYS A C 1
ATOM 648 O O . LYS A 1 82 ? -2.546 -3.159 3.610 1.00 90.06 82 LYS A O 1
ATOM 653 N N . LEU A 1 83 ? -0.984 -2.533 2.137 1.00 92.62 83 LEU A N 1
ATOM 654 C CA . LEU A 1 83 ? -1.548 -1.186 1.948 1.00 92.62 83 LEU A CA 1
ATOM 655 C C . LEU A 1 83 ? -3.031 -1.216 1.533 1.00 92.62 83 LEU A C 1
ATOM 657 O O . LEU A 1 83 ? -3.801 -0.363 1.964 1.00 92.62 83 LEU A O 1
ATOM 661 N N . ILE A 1 84 ? -3.451 -2.232 0.769 1.00 95.25 84 ILE A N 1
ATOM 662 C CA . ILE A 1 84 ? -4.858 -2.445 0.385 1.00 95.25 84 ILE A CA 1
ATOM 663 C C . ILE A 1 84 ? -5.793 -2.664 1.588 1.00 95.25 84 ILE A C 1
ATOM 665 O O . ILE A 1 84 ? -6.991 -2.419 1.490 1.00 95.25 84 ILE A O 1
ATOM 669 N N . ASP A 1 85 ? -5.264 -3.071 2.745 1.00 94.81 85 ASP A N 1
ATOM 670 C CA . ASP A 1 85 ? -6.053 -3.285 3.959 1.00 94.81 85 ASP A CA 1
ATOM 671 C C . ASP A 1 85 ? -6.355 -1.978 4.710 1.00 94.81 85 ASP A C 1
ATOM 673 O O . ASP A 1 85 ? -7.237 -1.961 5.570 1.00 94.81 85 ASP A O 1
ATOM 677 N N . ILE A 1 86 ? -5.662 -0.874 4.396 1.00 94.69 86 ILE A N 1
ATOM 678 C CA . ILE A 1 86 ? -5.833 0.414 5.090 1.00 94.69 86 ILE A CA 1
ATOM 679 C C . ILE A 1 86 ? -7.268 0.925 4.955 1.00 94.69 86 ILE A C 1
ATOM 681 O O . ILE A 1 86 ? -7.828 1.425 5.927 1.00 94.69 86 ILE A O 1
ATOM 685 N N . TYR A 1 87 ? -7.897 0.751 3.790 1.00 97.38 87 TYR A N 1
ATOM 686 C CA . TYR A 1 87 ? -9.304 1.113 3.608 1.00 97.38 87 TYR A CA 1
ATOM 687 C C . TYR A 1 87 ? -10.213 0.352 4.585 1.00 97.38 87 TYR A C 1
ATOM 689 O O . TYR A 1 87 ? -11.008 0.958 5.301 1.00 97.38 87 TYR A O 1
ATOM 697 N N . SER A 1 88 ? -10.027 -0.968 4.684 1.00 95.69 88 SER A N 1
ATOM 698 C CA . SER A 1 88 ? -10.763 -1.808 5.634 1.00 95.69 88 SER A CA 1
ATOM 699 C C . SER A 1 88 ? -10.505 -1.390 7.087 1.00 95.69 88 SER A C 1
ATOM 701 O O . SER A 1 88 ? -11.439 -1.348 7.884 1.00 95.69 88 SER A O 1
ATOM 703 N N . LEU A 1 89 ? -9.264 -1.030 7.435 1.00 93.56 89 LEU A N 1
ATOM 704 C CA . LEU A 1 89 ? -8.913 -0.528 8.766 1.00 93.56 89 LEU A CA 1
ATOM 705 C C . LEU A 1 89 ? -9.635 0.787 9.089 1.00 93.56 89 LEU A C 1
ATOM 707 O O . LEU A 1 89 ? -10.195 0.920 10.174 1.00 93.56 89 LEU A O 1
ATOM 711 N N . ILE A 1 90 ? -9.657 1.740 8.155 1.00 95.38 90 ILE A N 1
ATOM 712 C CA . ILE A 1 90 ? -10.354 3.022 8.328 1.00 95.38 90 ILE A CA 1
ATOM 713 C C . ILE A 1 90 ? -11.853 2.786 8.531 1.00 95.38 90 ILE A C 1
ATOM 715 O O . ILE A 1 90 ? -12.430 3.334 9.469 1.00 95.38 90 ILE A O 1
ATOM 719 N N . CYS A 1 91 ? -12.476 1.929 7.715 1.00 95.62 91 CYS A N 1
ATOM 720 C CA . CYS A 1 91 ? -13.882 1.568 7.887 1.00 95.62 91 CYS A CA 1
ATOM 721 C C . CYS A 1 91 ? -14.158 0.956 9.268 1.00 95.62 91 CYS A C 1
ATOM 723 O O . CYS A 1 91 ? -15.130 1.342 9.908 1.00 95.62 91 CYS A O 1
ATOM 725 N N . LEU A 1 92 ? -13.290 0.067 9.767 1.00 92.25 92 LEU A N 1
ATOM 726 C CA . LEU A 1 92 ? -13.433 -0.518 11.108 1.00 92.25 92 LEU A CA 1
ATOM 727 C C . LEU A 1 92 ? -13.333 0.519 12.233 1.00 92.25 92 LEU A C 1
ATOM 729 O O . LEU A 1 92 ? -14.061 0.422 13.216 1.00 92.25 92 LEU A O 1
ATOM 733 N N . ILE A 1 93 ? -12.422 1.486 12.117 1.00 93.12 93 ILE A N 1
ATOM 734 C CA . ILE A 1 93 ? -12.244 2.557 13.110 1.00 93.12 93 ILE A CA 1
ATOM 735 C C . ILE A 1 93 ? -13.490 3.454 13.141 1.00 93.12 93 ILE A C 1
ATOM 737 O O . ILE A 1 93 ? -14.004 3.771 14.212 1.00 93.12 93 ILE A O 1
ATOM 741 N N . LEU A 1 94 ? -14.002 3.817 11.964 1.00 92.94 94 LEU A N 1
ATOM 742 C CA . LEU A 1 94 ? -15.143 4.720 11.805 1.00 92.94 94 LEU A CA 1
ATOM 743 C C . LEU A 1 94 ? -16.515 4.042 11.945 1.00 92.94 94 LEU A C 1
ATOM 745 O O . LEU A 1 94 ? -17.526 4.724 11.817 1.00 92.94 94 LEU A O 1
ATOM 749 N N . ASP A 1 95 ? -16.555 2.731 12.191 1.00 92.25 95 ASP A N 1
ATOM 750 C CA . ASP A 1 95 ? -17.790 1.933 12.227 1.00 92.25 95 ASP A CA 1
ATOM 751 C C . ASP A 1 95 ? -18.611 2.031 10.922 1.00 92.25 95 ASP A C 1
ATOM 753 O O . ASP A 1 95 ? -19.833 2.162 10.910 1.00 92.25 95 ASP A O 1
ATOM 757 N N . LEU A 1 96 ? -17.910 1.993 9.784 1.00 94.12 96 LEU A N 1
ATOM 758 C CA . LEU A 1 96 ? -18.496 2.040 8.446 1.00 94.12 96 LEU A CA 1
ATOM 759 C C . LEU A 1 96 ? -18.531 0.653 7.807 1.00 94.12 96 LEU A C 1
ATOM 761 O O . LEU A 1 96 ? -17.588 -0.133 7.913 1.00 94.12 96 LEU A O 1
ATOM 765 N N . LYS A 1 97 ? -19.586 0.392 7.030 1.00 94.19 97 LYS A N 1
ATOM 766 C CA . LYS A 1 97 ? -19.628 -0.761 6.127 1.00 94.19 97 LYS A CA 1
ATOM 767 C C . LYS A 1 97 ? -18.716 -0.490 4.918 1.00 94.19 97 LYS A C 1
ATOM 769 O O . LYS A 1 97 ? -19.003 0.444 4.168 1.00 94.19 97 LYS A O 1
ATOM 774 N N . PRO A 1 98 ? -17.650 -1.279 4.692 1.00 95.44 98 PRO A N 1
ATOM 775 C CA . PRO A 1 98 ? -16.783 -1.082 3.537 1.00 95.44 98 PRO A CA 1
ATOM 776 C C . PRO A 1 98 ? -17.516 -1.427 2.234 1.00 95.44 98 PRO A C 1
ATOM 778 O O . PRO A 1 98 ? -18.298 -2.380 2.175 1.00 95.44 98 PRO A O 1
ATOM 781 N N . ALA A 1 99 ? -17.229 -0.673 1.173 1.00 97.44 99 ALA A N 1
ATOM 782 C CA . ALA A 1 99 ? -17.553 -1.067 -0.194 1.00 97.44 99 ALA A CA 1
ATOM 783 C C . ALA A 1 99 ? -16.680 -2.268 -0.630 1.00 97.44 99 ALA A C 1
ATOM 785 O O . ALA A 1 99 ? -15.663 -2.544 0.020 1.00 97.44 99 ALA A O 1
ATOM 786 N N . PRO A 1 100 ? -17.030 -2.989 -1.714 1.00 97.44 100 PRO A N 1
ATOM 787 C CA . PRO A 1 100 ? -16.191 -4.067 -2.241 1.00 97.44 100 PRO A CA 1
ATOM 788 C C . PRO A 1 100 ? -14.761 -3.584 -2.527 1.00 97.44 100 PRO A C 1
ATOM 790 O O . PRO A 1 100 ? -14.569 -2.567 -3.189 1.00 97.44 100 PRO A O 1
ATOM 793 N N . ASN A 1 101 ? -13.766 -4.292 -1.989 1.00 96.81 101 ASN A N 1
ATOM 794 C CA . ASN A 1 101 ? -12.342 -3.985 -2.130 1.00 96.81 101 ASN A CA 1
ATOM 795 C C . ASN A 1 101 ? -11.500 -5.255 -1.916 1.00 96.81 101 ASN A C 1
ATOM 797 O O . ASN A 1 101 ? -11.995 -6.228 -1.348 1.00 96.81 101 ASN A O 1
ATOM 801 N N . ASP A 1 102 ? -10.228 -5.223 -2.316 1.00 96.38 102 ASP A N 1
ATOM 802 C CA . ASP A 1 102 ? -9.305 -6.368 -2.213 1.00 96.38 102 ASP A CA 1
ATOM 803 C C . ASP A 1 102 ? -8.615 -6.496 -0.836 1.00 96.38 102 ASP A C 1
ATOM 805 O O . ASP A 1 102 ? -7.809 -7.403 -0.597 1.00 96.38 102 ASP A O 1
ATOM 809 N N . GLY A 1 103 ? -8.900 -5.571 0.085 1.00 95.06 103 GLY A N 1
ATOM 810 C CA . GLY A 1 103 ? -8.385 -5.586 1.449 1.00 95.06 103 GLY A CA 1
ATOM 811 C C . GLY A 1 103 ? -9.020 -6.680 2.311 1.00 95.06 103 GLY A C 1
ATOM 812 O O . GLY A 1 103 ? -10.141 -7.130 2.086 1.00 95.06 103 GLY A O 1
ATOM 813 N N . SER A 1 104 ? -8.302 -7.111 3.349 1.00 92.38 104 SER A N 1
ATOM 814 C CA . SER A 1 104 ? -8.775 -8.107 4.310 1.00 92.38 104 SER A CA 1
ATOM 815 C C . SER A 1 104 ? -8.983 -7.492 5.685 1.00 92.38 104 SER A C 1
ATOM 817 O O . SER A 1 104 ? -8.030 -7.180 6.399 1.00 92.38 104 SER A O 1
ATOM 819 N N . VAL A 1 105 ? -10.247 -7.426 6.105 1.00 91.06 105 VAL A N 1
ATOM 820 C CA . VAL A 1 105 ? -10.640 -7.058 7.473 1.00 91.06 105 VAL A CA 1
ATOM 821 C C . VAL A 1 105 ? -9.946 -7.944 8.511 1.00 91.06 105 VAL A C 1
ATOM 823 O O . VAL A 1 105 ? -9.542 -7.444 9.556 1.00 91.06 105 VAL A O 1
ATOM 826 N N . CYS A 1 106 ? -9.746 -9.235 8.229 1.00 89.88 106 CYS A N 1
ATOM 827 C CA . CYS A 1 106 ? -9.113 -10.170 9.161 1.00 89.88 106 CYS A CA 1
ATOM 828 C C . CYS A 1 106 ? -7.672 -9.775 9.520 1.00 89.88 106 CYS A C 1
ATOM 830 O O . CYS A 1 106 ? -7.296 -9.910 10.681 1.00 89.88 106 CYS A O 1
ATOM 832 N N . ARG A 1 107 ? -6.901 -9.225 8.567 1.00 90.00 107 ARG A N 1
ATOM 833 C CA . ARG A 1 107 ? -5.513 -8.779 8.802 1.00 90.00 107 ARG A CA 1
ATOM 834 C C . ARG A 1 107 ? -5.427 -7.555 9.717 1.00 90.00 107 ARG A C 1
ATOM 836 O O . ARG A 1 107 ? -4.476 -7.417 10.479 1.00 90.00 107 ARG A O 1
ATOM 843 N N . VAL A 1 108 ? -6.428 -6.674 9.668 1.00 89.88 108 VAL A N 1
ATOM 844 C CA . VAL A 1 108 ? -6.419 -5.383 10.387 1.00 89.88 108 VAL A CA 1
ATOM 845 C C . VAL A 1 108 ? -7.318 -5.347 11.623 1.00 89.88 108 VAL A C 1
ATOM 847 O O . VAL A 1 108 ? -7.113 -4.521 12.509 1.00 89.88 108 VAL A O 1
ATOM 850 N N . ARG A 1 109 ? -8.272 -6.275 11.752 1.00 89.12 109 ARG A N 1
ATOM 851 C CA . ARG A 1 109 ? -9.136 -6.432 12.934 1.00 89.12 109 ARG A CA 1
ATOM 852 C C . ARG A 1 109 ? -8.342 -6.527 14.241 1.00 89.12 109 ARG A C 1
ATOM 854 O O . ARG A 1 109 ? -8.778 -5.912 15.214 1.00 89.12 109 ARG A O 1
ATOM 861 N N . PRO A 1 110 ? -7.189 -7.226 14.303 1.00 88.12 110 PRO A N 1
ATOM 862 C CA . PRO A 1 110 ? -6.374 -7.255 15.505 1.00 88.12 110 PRO A CA 1
ATOM 863 C C . PRO A 1 110 ? -5.847 -5.886 15.955 1.00 88.12 110 PRO A C 1
ATOM 865 O O . PRO A 1 110 ? -5.492 -5.740 17.118 1.00 88.12 110 PRO A O 1
ATOM 868 N N . MET A 1 111 ? -5.779 -4.890 15.073 1.00 88.44 111 MET A N 1
ATOM 869 C CA . MET A 1 111 ? -5.209 -3.575 15.383 1.00 88.44 111 MET A CA 1
ATOM 870 C C . MET A 1 111 ? -6.176 -2.649 16.116 1.00 88.44 111 MET A C 1
ATOM 872 O O . MET A 1 111 ? -5.758 -1.612 16.626 1.00 88.44 111 MET A O 1
ATOM 876 N N . VAL A 1 112 ? -7.466 -2.984 16.130 1.00 90.12 112 VAL A N 1
ATOM 877 C CA . VAL A 1 112 ? -8.527 -2.122 16.649 1.00 90.12 112 VAL A CA 1
ATOM 878 C C . VAL A 1 112 ? -9.070 -2.711 17.946 1.00 90.12 112 VAL A C 1
ATOM 880 O O . VAL A 1 112 ? -9.325 -3.913 18.051 1.00 90.12 112 VAL A O 1
ATOM 883 N N . ARG A 1 113 ? -9.278 -1.859 18.949 1.00 87.19 113 ARG A N 1
ATOM 884 C CA . ARG A 1 113 ? -9.927 -2.232 20.207 1.00 87.19 113 ARG A CA 1
ATOM 885 C C . ARG A 1 113 ? -11.383 -2.591 19.938 1.00 87.19 113 ARG A C 1
ATOM 887 O O . ARG A 1 113 ? -12.132 -1.806 19.363 1.00 87.19 113 ARG A O 1
ATOM 894 N N . TYR A 1 114 ? -11.813 -3.751 20.418 1.00 69.50 114 TYR A N 1
ATOM 895 C CA . TYR A 1 114 ? -13.231 -4.084 20.431 1.00 69.50 114 TYR A CA 1
ATOM 896 C C . TYR A 1 114 ? -13.939 -3.249 21.507 1.00 69.50 114 TYR A C 1
ATOM 898 O O . TYR A 1 114 ? -13.623 -3.367 22.694 1.00 69.50 114 TYR A O 1
ATOM 906 N N . LYS A 1 115 ? -14.914 -2.415 21.119 1.00 59.19 115 LYS A N 1
ATOM 907 C CA . LYS A 1 115 ? -15.880 -1.861 22.078 1.00 59.19 115 LYS A CA 1
ATOM 908 C C . LYS A 1 115 ? -16.738 -3.023 22.575 1.00 59.19 115 LYS A C 1
ATOM 910 O O . LYS A 1 115 ? -17.653 -3.463 21.889 1.00 59.19 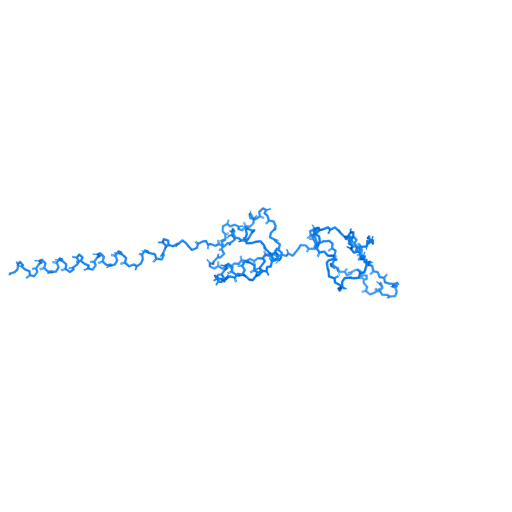115 LYS A O 1
ATOM 915 N N . SER A 1 116 ? -16.430 -3.535 23.763 1.00 51.81 116 SER A N 1
ATOM 916 C CA . SER A 1 116 ? -17.324 -4.478 24.427 1.00 51.81 116 SER A CA 1
ATOM 917 C C . SER A 1 116 ? -18.668 -3.801 24.686 1.00 51.81 116 SER A C 1
ATOM 919 O O . SER A 1 116 ? -18.727 -2.773 25.365 1.00 51.81 116 SER A O 1
ATOM 921 N N . ILE A 1 117 ? -19.747 -4.404 24.184 1.00 54.72 117 ILE A N 1
ATOM 922 C CA . ILE A 1 117 ? -21.138 -4.017 24.473 1.00 54.72 117 ILE A CA 1
ATOM 923 C C . ILE A 1 117 ? -21.387 -3.987 25.995 1.00 54.72 117 ILE A C 1
ATOM 925 O O . ILE A 1 117 ? -22.196 -3.200 26.484 1.00 54.72 117 ILE A O 1
ATOM 929 N N . ALA A 1 118 ? -20.614 -4.750 26.779 1.00 53.91 118 ALA A N 1
ATOM 930 C CA . ALA A 1 118 ? -20.698 -4.755 28.238 1.00 53.91 118 ALA A CA 1
ATOM 931 C C . ALA A 1 118 ? -20.388 -3.394 28.891 1.00 53.91 118 ALA A C 1
ATOM 933 O O . ALA A 1 118 ? -20.804 -3.168 30.023 1.00 53.91 118 ALA A O 1
ATOM 934 N N . ASN A 1 119 ? -19.681 -2.483 28.209 1.00 49.88 119 ASN A N 1
ATOM 935 C CA . ASN A 1 119 ? -19.400 -1.144 28.740 1.00 49.88 119 ASN A CA 1
ATOM 936 C C . ASN A 1 119 ? -20.540 -0.143 28.488 1.00 49.88 119 ASN A C 1
ATOM 938 O O . ASN A 1 119 ? -20.669 0.825 29.229 1.00 49.88 119 ASN A O 1
ATOM 942 N N . ILE A 1 120 ? -21.393 -0.387 27.487 1.00 54.47 120 ILE A N 1
ATOM 943 C CA . ILE A 1 120 ? -22.568 0.453 27.199 1.00 54.47 120 ILE A CA 1
ATOM 944 C C . ILE A 1 120 ? -23.670 0.195 28.240 1.00 54.47 120 ILE A C 1
ATOM 946 O O . ILE A 1 120 ? -24.333 1.123 28.693 1.00 54.47 120 ILE A O 1
ATOM 950 N N . ASN A 1 121 ? -23.799 -1.049 28.712 1.00 49.50 121 ASN A N 1
ATOM 951 C CA . ASN A 1 121 ? -24.868 -1.448 29.635 1.00 49.50 121 ASN A CA 1
ATOM 952 C C . ASN A 1 121 ? -24.545 -1.234 31.126 1.00 49.50 121 ASN A C 1
ATOM 954 O O . ASN A 1 121 ? -25.394 -1.502 31.974 1.00 49.50 121 ASN A O 1
ATOM 958 N N . ARG A 1 122 ? -23.346 -0.749 31.481 1.00 53.72 122 ARG A N 1
ATOM 959 C CA . ARG A 1 122 ? -22.981 -0.488 32.889 1.00 53.72 122 ARG A CA 1
ATOM 960 C C . ARG A 1 122 ? -23.521 0.833 33.452 1.00 53.72 122 ARG A C 1
ATOM 962 O O . ARG A 1 122 ? -23.363 1.055 34.646 1.00 53.72 122 ARG A O 1
ATOM 969 N N . LEU A 1 123 ? -24.141 1.695 32.639 1.00 55.16 123 LEU A N 1
ATOM 970 C CA . LEU A 1 123 ? -24.398 3.093 33.017 1.00 55.16 123 LEU A CA 1
ATOM 971 C C . LEU A 1 123 ? -25.850 3.530 33.326 1.00 55.16 123 LEU A C 1
ATOM 973 O O . LEU A 1 123 ? -26.031 4.723 33.549 1.00 55.16 123 LEU A O 1
ATOM 977 N N . PRO A 1 124 ? -26.869 2.654 33.477 1.00 55.56 124 PRO A N 1
ATOM 978 C CA . PRO A 1 124 ? -28.045 3.094 34.250 1.00 55.56 124 PRO A CA 1
ATOM 979 C C . PRO A 1 124 ? -28.552 2.111 35.312 1.00 55.56 124 PRO A C 1
ATOM 981 O O . PRO A 1 124 ? -29.305 2.521 36.188 1.00 55.56 124 PRO A O 1
ATOM 984 N N . ILE A 1 125 ? -28.156 0.834 35.293 1.00 60.12 125 ILE A N 1
ATOM 985 C CA . ILE A 1 125 ? -28.789 -0.178 36.161 1.00 60.12 125 ILE A CA 1
ATOM 986 C C . ILE A 1 125 ? -28.442 0.058 37.639 1.00 60.12 125 ILE A C 1
ATOM 988 O O . ILE A 1 125 ? -29.318 -0.002 38.498 1.00 60.12 125 ILE A O 1
ATOM 992 N N . THR A 1 126 ? -27.187 0.394 37.946 1.00 60.69 126 THR A N 1
ATOM 993 C CA . THR A 1 126 ? -26.756 0.698 39.320 1.00 60.69 126 THR A CA 1
ATOM 994 C C . THR A 1 126 ? -27.374 1.992 39.848 1.00 60.69 126 THR A C 1
ATOM 996 O O . THR A 1 126 ? -27.790 2.025 41.002 1.00 60.69 126 THR A O 1
ATOM 999 N N . SER A 1 127 ? -27.502 3.022 39.005 1.00 66.88 127 SER A N 1
ATOM 1000 C CA . SER A 1 127 ? -28.119 4.307 39.365 1.00 66.88 127 SER A CA 1
ATOM 1001 C C . SER A 1 127 ? -29.629 4.203 39.605 1.00 66.88 127 SER A C 1
ATOM 1003 O O . SER A 1 127 ? -30.165 4.903 40.457 1.00 66.88 127 SER A O 1
ATOM 1005 N N . VAL A 1 128 ? -30.331 3.324 38.880 1.00 76.56 128 VAL A N 1
ATOM 1006 C CA . VAL A 1 128 ? -31.769 3.088 39.089 1.00 76.56 128 VAL A CA 1
ATOM 1007 C C . VAL A 1 128 ? -32.011 2.336 40.398 1.00 76.56 128 VAL A C 1
ATOM 1009 O O . VAL A 1 128 ? -32.901 2.709 41.157 1.00 76.56 128 VAL A O 1
ATOM 1012 N N . ILE A 1 129 ? -31.198 1.319 40.706 1.00 80.19 129 ILE A N 1
ATOM 1013 C CA . ILE A 1 129 ? -31.343 0.539 41.945 1.00 80.19 129 ILE A CA 1
ATOM 1014 C C . ILE A 1 129 ? -31.114 1.420 43.177 1.00 80.19 129 ILE A C 1
ATOM 1016 O O . ILE A 1 129 ? -31.911 1.359 44.110 1.00 80.19 129 ILE A O 1
ATOM 1020 N N . THR A 1 130 ? -30.078 2.265 43.180 1.00 78.81 130 THR A N 1
ATOM 1021 C CA . THR A 1 130 ? -29.814 3.171 44.310 1.00 78.81 130 THR A CA 1
ATOM 1022 C C . THR A 1 130 ? -30.911 4.212 44.492 1.00 78.81 130 THR A C 1
ATOM 1024 O O . THR A 1 130 ? -31.259 4.530 45.623 1.00 78.81 130 THR A O 1
ATOM 1027 N N . TYR A 1 131 ? -31.493 4.722 43.405 1.00 83.94 131 TYR A N 1
ATOM 1028 C CA . TYR A 1 131 ? -32.589 5.687 43.484 1.00 83.94 131 TYR A CA 1
ATOM 1029 C C . TYR A 1 131 ? -33.875 5.053 44.035 1.00 83.94 131 TYR A C 1
ATOM 1031 O O . TYR A 1 131 ? -34.534 5.626 44.901 1.00 83.94 131 TYR A O 1
ATOM 1039 N N . VAL A 1 132 ? -34.202 3.834 43.592 1.00 89.38 132 VAL A N 1
ATOM 1040 C CA . VAL A 1 132 ? -35.374 3.086 44.069 1.00 89.38 132 VAL A CA 1
ATOM 1041 C C . VAL A 1 132 ? -35.237 2.734 45.551 1.00 89.38 132 VAL A C 1
ATOM 1043 O O . VAL A 1 132 ? -36.177 2.957 46.312 1.00 89.38 132 VAL A O 1
ATOM 1046 N N . THR A 1 133 ? -34.075 2.248 45.999 1.00 88.38 133 THR A N 1
ATOM 1047 C CA . THR A 1 133 ? -33.867 1.938 47.424 1.00 88.38 133 THR A CA 1
ATOM 1048 C C . THR A 1 133 ? -33.933 3.186 48.302 1.00 88.38 133 THR A C 1
ATOM 1050 O O . THR A 1 133 ? -34.486 3.115 49.399 1.00 88.38 133 THR A O 1
ATOM 1053 N N . LEU A 1 134 ? -33.454 4.337 47.816 1.00 88.12 134 LEU A N 1
ATOM 1054 C CA . LEU A 1 134 ? -33.567 5.613 48.525 1.00 88.12 134 LEU A CA 1
ATOM 1055 C C . LEU A 1 134 ? -35.032 6.045 48.691 1.00 88.12 134 LEU A C 1
ATOM 1057 O O . LEU A 1 134 ? -35.429 6.450 49.780 1.00 88.12 134 LEU A O 1
ATOM 1061 N N . ILE A 1 135 ? -35.848 5.916 47.637 1.00 89.38 135 ILE A N 1
ATOM 1062 C CA . ILE A 1 135 ? -37.284 6.233 47.687 1.00 89.38 135 ILE A CA 1
ATOM 1063 C C . ILE A 1 135 ? -38.008 5.318 48.675 1.00 89.38 135 ILE A C 1
ATOM 1065 O O . ILE A 1 135 ? -38.780 5.807 49.497 1.00 89.38 135 ILE A O 1
ATOM 1069 N N . PHE A 1 136 ? -37.743 4.009 48.641 1.00 90.38 136 PHE A N 1
ATOM 1070 C CA . PHE A 1 136 ? -38.337 3.071 49.596 1.00 90.38 136 PHE A CA 1
ATOM 1071 C C . PHE A 1 136 ? -37.927 3.383 51.036 1.00 90.38 136 PHE A C 1
ATOM 1073 O O . PHE A 1 136 ? -38.775 3.363 51.923 1.00 90.38 136 PHE A O 1
ATOM 1080 N N . PHE A 1 137 ? -36.660 3.728 51.272 1.00 89.31 137 PHE A N 1
ATOM 1081 C CA . PHE A 1 137 ? -36.182 4.108 52.598 1.00 89.31 137 PHE A CA 1
ATOM 1082 C C . PHE A 1 137 ? -36.842 5.402 53.097 1.00 89.31 137 PHE A C 1
ATOM 1084 O O . PHE A 1 137 ? -37.296 5.458 54.237 1.00 89.31 137 PHE A O 1
ATOM 1091 N N . ILE A 1 138 ? -36.964 6.428 52.249 1.00 87.00 138 ILE A N 1
ATOM 1092 C CA . ILE A 1 138 ? -37.641 7.687 52.600 1.00 87.00 138 ILE A CA 1
ATOM 1093 C C . ILE A 1 138 ? -39.137 7.450 52.846 1.00 87.00 138 ILE A C 1
ATOM 1095 O O . ILE A 1 138 ? -39.692 7.975 53.808 1.00 87.00 138 ILE A O 1
ATOM 1099 N N . SER A 1 139 ? -39.788 6.629 52.019 1.00 83.94 139 SER A N 1
ATOM 1100 C CA . SER A 1 139 ? -41.201 6.278 52.186 1.00 83.94 139 SER A CA 1
ATOM 1101 C C . SER A 1 139 ? -41.444 5.496 53.476 1.00 83.94 139 SER A C 1
ATOM 1103 O O . SER A 1 139 ? -42.399 5.794 54.183 1.00 83.94 139 SER A O 1
ATOM 1105 N N . TYR A 1 140 ? -40.587 4.524 53.799 1.00 85.38 140 TYR A N 1
ATOM 1106 C CA . TYR A 1 140 ? -40.684 3.732 55.025 1.00 85.38 140 TYR A CA 1
ATOM 1107 C C . TYR A 1 140 ? -40.519 4.610 56.272 1.00 85.38 140 TYR A C 1
ATOM 1109 O O . TYR A 1 140 ? -41.338 4.542 57.180 1.00 85.38 140 TYR A O 1
ATOM 1117 N N . ASN A 1 141 ? -39.522 5.499 56.295 1.00 79.25 141 ASN A N 1
ATOM 1118 C CA . ASN A 1 141 ? -39.306 6.384 57.443 1.00 79.25 141 ASN A CA 1
ATOM 1119 C C . ASN A 1 141 ? -40.395 7.467 57.590 1.00 79.25 141 ASN A C 1
ATOM 1121 O O . ASN A 1 141 ? -40.704 7.844 58.712 1.00 79.25 141 ASN A O 1
ATOM 1125 N N . ASN A 1 142 ? -41.025 7.929 56.500 1.00 73.31 142 ASN A N 1
ATOM 1126 C CA . ASN A 1 142 ? -42.156 8.872 56.568 1.00 73.31 142 ASN A CA 1
ATOM 1127 C C . ASN A 1 142 ? -43.489 8.229 57.001 1.00 73.31 142 ASN A C 1
ATOM 1129 O O . ASN A 1 142 ? -44.402 8.950 57.389 1.00 73.31 142 ASN A O 1
ATOM 1133 N N . LEU A 1 143 ? -43.623 6.899 56.924 1.00 62.06 143 LEU A N 1
ATOM 1134 C CA . LEU A 1 143 ? -44.812 6.153 57.370 1.00 62.06 143 LEU A CA 1
ATOM 1135 C C . LEU A 1 143 ? -44.752 5.744 58.855 1.00 62.06 143 LEU A C 1
ATOM 1137 O O . LEU A 1 143 ? -45.749 5.267 59.388 1.00 62.06 143 LEU A O 1
ATOM 1141 N N . HIS A 1 144 ? -43.600 5.914 59.510 1.00 59.09 144 HIS A N 1
ATOM 1142 C CA . HIS A 1 144 ? -43.352 5.522 60.904 1.00 59.09 144 HIS A CA 1
ATOM 1143 C C . HIS A 1 144 ? -43.187 6.716 61.873 1.00 59.09 144 HIS A C 1
ATOM 1145 O O . HIS A 1 144 ? -42.640 6.539 62.963 1.00 59.09 144 HIS A O 1
ATOM 1151 N N . CYS A 1 145 ? -43.684 7.901 61.498 1.00 50.38 145 CYS A N 1
ATOM 1152 C CA . CYS A 1 145 ? -43.872 9.054 62.389 1.00 50.38 145 CYS A CA 1
ATOM 1153 C C . CYS A 1 145 ? -45.324 9.150 62.869 1.00 50.38 145 CYS A C 1
ATOM 1155 O O . CYS A 1 145 ? -46.229 8.947 62.029 1.00 50.38 145 CYS A O 1
#

pLDDT: mean 84.07, std 13.55, range [49.5, 97.44]

Radius of gyration: 29.0 Å; chains: 1; bounding box: 68×27×87 Å

Secondary structure (DSSP, 8-state):
-EEEGGGS-GGG--SS-TTS-SEEE-PPTT----SSHHHHGGGTT-----S-TTSGGGPPP----STTB-GGGTT---S---TTHHHHHHHHHHTPPPPS-S--HHHHGGGB----GGGTTTSSHHHHHHHHHHHHHHHHHHT--

InterPro domains:
  IPR002591 Type I phosphodiesterase/nucleotide pyrophosphatase/phosphate transferase [PF01663] (5-52)
  IPR017850 Alkaline-phosphatase-like, core domain superfamily [G3DSA:3.40.720.10] (2-115)
  IPR017850 Alkaline-phosphatase-like, core domain superfamily [SSF53649] (3-94)

Foldseek 3Di:
DKDALVPPDVVVVRRPDPPRDRMDDADDPPDDDDPDVVVVVVVPPDDDDDHDCVDPSNDDDDDDDDPFFDPVCVPPLPDDQDPQQVQVLVCVVVVHDDDDGPHDVVSNVNGTDDPPPVVVPPPPPVVVVVVVVVVVVVVVVVVVD

Sequence (145 aa):
MFCLKNKMPTRLFYDSSSRIGPIVIYADLGWTIIIDRTYGITLKNKGSHGYDPDNKEMSPFFMAAGPQIDGSRTGKLQERIKLIDIYSLICLILDLKPAPNDGSVCRVRPMVRYKSIANINRLPITSVITYVTLIFFISYNNLHC

Organism: Schistosoma japonicum (NCBI:txid6182)